Protein AF-A0A2W2CGX0-F1 (afdb_monomer)

pLDDT: mean 92.72, std 8.34, range [43.19, 98.62]

Solvent-accessible surface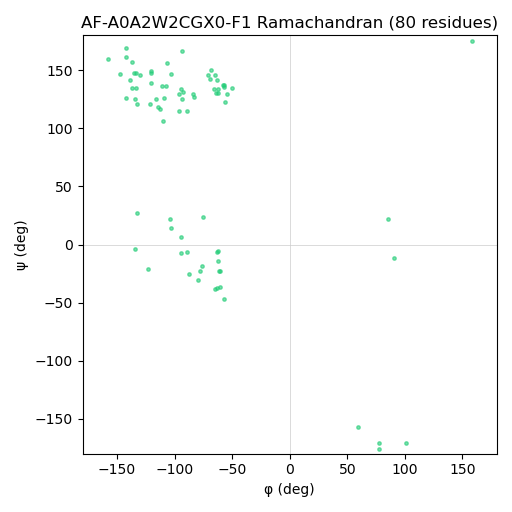 area (backbone atoms only — not comparable to full-atom values): 4667 Å² total; per-residue (Å²): 132,83,75,77,52,35,78,50,75,39,53,32,96,75,74,29,48,79,46,19,70,55,57,69,68,41,75,48,74,39,87,62,72,97,64,44,46,46,26,32,27,71,48,68,48,75,40,90,43,69,82,79,79,84,61,84,70,55,75,79,28,44,34,37,33,35,13,48,37,83,97,47,21,27,23,22,20,31,16,41,69,113

Nearest PDB structures (foldseek):
  3rcc-assembly1_D  TM=5.763E-01  e=3.532E-02  Streptococcus agalactiae serogroup V
  8dqq-assembly1_A  TM=5.162E-01  e=7.901E+00  Arabidopsis thaliana

Foldseek 3Di:
DQAFAAEDEDEVVVVLQVAQCDDFQDWDADCDDPLGAIWTFHDKDKDQADDDDDDPCRRVANYWYWYADPPGMIGITGIHGD

Sequence (82 aa):
MTRPTCLLAGHDYAGWDWIDDLAQGTIVHVTTGPCAGRYRVVDNRWHARKGGPVPSWMGRFDLVLQTCTGASGTGFSLAQRL

Radius of gyration: 12.12 Å; Cα contacts (8 Å, |Δi|>4): 179; chains: 1; bounding box: 34×22×31 Å

Structure (mmCIF, N/CA/C/O backb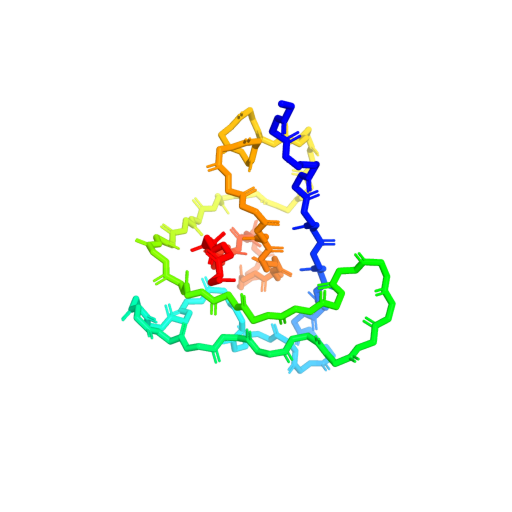one):
data_AF-A0A2W2CGX0-F1
#
_entry.id   AF-A0A2W2CGX0-F1
#
loop_
_atom_site.group_PDB
_atom_site.id
_atom_site.type_symbol
_atom_site.label_atom_id
_atom_site.label_alt_id
_atom_site.label_comp_id
_atom_site.label_asym_id
_atom_site.label_entity_id
_atom_site.label_seq_id
_atom_site.pdbx_PDB_ins_code
_atom_site.Cartn_x
_atom_site.Cartn_y
_atom_site.Cartn_z
_atom_site.occupancy
_atom_site.B_iso_or_equiv
_atom_site.auth_seq_id
_atom_site.auth_comp_id
_atom_site.auth_asym_id
_atom_site.auth_atom_id
_atom_site.pdbx_PDB_model_num
ATOM 1 N N . MET A 1 1 ? -21.587 10.833 7.250 1.00 43.19 1 MET A N 1
ATOM 2 C CA . MET A 1 1 ? -20.488 11.438 6.468 1.00 43.19 1 MET A CA 1
ATOM 3 C C . MET A 1 1 ? -19.430 10.364 6.278 1.00 43.19 1 MET A C 1
ATOM 5 O O . MET A 1 1 ? -18.943 9.852 7.279 1.00 43.19 1 MET A O 1
ATOM 9 N N . THR A 1 2 ? -19.155 9.944 5.044 1.00 56.00 2 THR A N 1
ATOM 10 C CA . THR A 1 2 ? -18.042 9.028 4.740 1.00 56.00 2 THR A CA 1
ATOM 11 C C . THR A 1 2 ? -16.729 9.743 5.044 1.00 56.00 2 THR A C 1
ATOM 13 O O . THR A 1 2 ? -16.585 10.923 4.720 1.00 56.00 2 THR A O 1
ATOM 16 N N . ARG A 1 3 ? -15.802 9.073 5.733 1.00 71.06 3 ARG A N 1
ATOM 17 C CA . ARG A 1 3 ? -14.485 9.653 6.018 1.00 71.06 3 ARG A CA 1
ATOM 18 C C . ARG A 1 3 ? -13.733 9.848 4.692 1.00 71.06 3 ARG A C 1
ATOM 20 O O . ARG A 1 3 ? -13.947 9.063 3.770 1.00 71.06 3 ARG A O 1
ATOM 27 N N . PRO A 1 4 ? -12.910 10.901 4.555 1.00 85.31 4 PRO A N 1
ATOM 28 C CA . PRO A 1 4 ? -12.093 11.070 3.362 1.00 85.31 4 PRO A CA 1
ATOM 29 C C . PRO A 1 4 ? -11.095 9.911 3.244 1.00 85.31 4 PRO A C 1
ATOM 31 O O . PRO A 1 4 ? -10.532 9.475 4.248 1.00 85.31 4 PRO A O 1
ATOM 34 N N . THR A 1 5 ? -10.866 9.435 2.019 1.00 94.38 5 THR A N 1
ATOM 35 C CA . THR A 1 5 ? -9.852 8.417 1.725 1.00 94.38 5 THR A CA 1
ATOM 36 C C . THR A 1 5 ? -8.461 8.929 2.072 1.00 94.38 5 THR A C 1
ATOM 38 O O . THR A 1 5 ? -8.046 9.997 1.620 1.00 94.38 5 THR A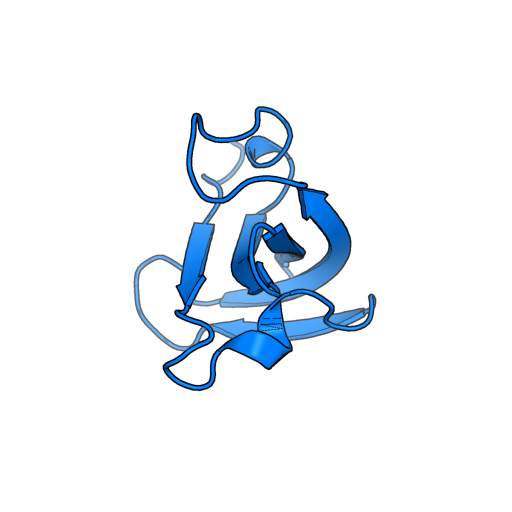 O 1
ATOM 41 N N . CYS A 1 6 ? -7.711 8.128 2.819 1.00 95.62 6 CYS A N 1
ATOM 42 C CA . CYS A 1 6 ? -6.285 8.322 3.012 1.00 95.62 6 CYS A CA 1
ATOM 43 C C . CYS A 1 6 ? -5.496 7.713 1.854 1.00 95.62 6 CYS A C 1
ATOM 45 O O . CYS A 1 6 ? -5.650 6.532 1.566 1.00 95.62 6 CYS A O 1
ATOM 47 N N . LEU A 1 7 ? -4.621 8.495 1.222 1.00 94.81 7 LEU A N 1
ATOM 48 C CA . LEU A 1 7 ? -3.675 8.010 0.216 1.00 94.81 7 LEU A CA 1
ATOM 49 C C . LEU A 1 7 ? -2.258 8.122 0.776 1.00 94.81 7 LEU A C 1
ATOM 51 O O . LEU A 1 7 ? -1.785 9.227 1.039 1.00 94.81 7 LEU A O 1
ATOM 55 N N . LEU A 1 8 ? -1.588 6.984 0.947 1.00 95.62 8 LEU A N 1
ATOM 56 C CA . LEU A 1 8 ? -0.181 6.920 1.329 1.00 95.62 8 LEU A CA 1
ATOM 57 C C . LEU A 1 8 ? 0.604 6.318 0.168 1.00 95.62 8 LEU A C 1
ATOM 59 O O . LEU A 1 8 ? 0.358 5.181 -0.232 1.00 95.62 8 LEU A O 1
ATOM 63 N N . ALA A 1 9 ? 1.533 7.096 -0.379 1.00 94.50 9 ALA A N 1
ATOM 64 C CA . ALA A 1 9 ? 2.375 6.670 -1.484 1.00 94.50 9 ALA A CA 1
ATOM 65 C C . ALA A 1 9 ? 3.825 6.498 -1.024 1.00 94.50 9 ALA A C 1
ATOM 67 O O . ALA A 1 9 ? 4.354 7.348 -0.306 1.00 94.50 9 ALA A O 1
ATOM 68 N N . GLY A 1 10 ? 4.456 5.413 -1.462 1.00 94.31 10 GLY A N 1
ATOM 69 C CA . GLY A 1 10 ? 5.877 5.145 -1.272 1.00 94.31 10 GLY A CA 1
ATOM 70 C C . GLY A 1 10 ? 6.583 4.998 -2.617 1.00 94.31 10 GLY A C 1
ATOM 71 O O . GLY A 1 10 ? 5.980 4.576 -3.601 1.00 94.31 10 GLY A O 1
ATOM 72 N N . HIS A 1 11 ? 7.858 5.375 -2.676 1.00 92.75 11 HIS A N 1
ATOM 73 C CA . HIS A 1 11 ? 8.682 5.149 -3.862 1.00 92.75 11 HIS A CA 1
ATOM 74 C C . HIS A 1 11 ? 9.267 3.733 -3.842 1.00 92.75 11 HIS A C 1
ATOM 76 O O . HIS A 1 11 ? 9.915 3.346 -2.870 1.00 92.75 11 HIS A O 1
ATOM 82 N N . ASP A 1 12 ? 9.106 2.995 -4.938 1.00 91.94 12 ASP A N 1
ATOM 83 C CA . ASP A 1 12 ? 9.684 1.661 -5.144 1.00 91.94 12 ASP A CA 1
ATOM 84 C C . ASP A 1 12 ? 11.206 1.658 -4.996 1.00 91.94 12 ASP A C 1
ATOM 86 O O . ASP A 1 12 ? 11.756 0.880 -4.221 1.00 91.94 12 ASP A O 1
ATOM 90 N N . TYR A 1 13 ? 11.891 2.615 -5.628 1.00 90.94 13 TYR A N 1
ATOM 91 C CA . TYR A 1 13 ? 13.344 2.777 -5.508 1.00 90.94 13 TYR A CA 1
ATOM 92 C C . TYR A 1 13 ? 13.817 3.087 -4.076 1.00 90.94 13 TYR A C 1
ATOM 94 O O . TYR A 1 13 ? 15.012 3.014 -3.798 1.00 90.94 13 TYR A O 1
ATOM 102 N N . ALA A 1 14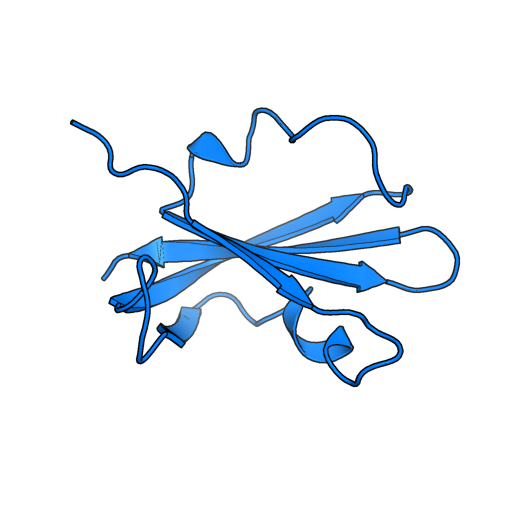 ? 12.900 3.455 -3.175 1.00 93.88 14 ALA A N 1
ATOM 103 C CA . ALA A 1 14 ? 13.168 3.714 -1.764 1.00 93.88 14 ALA A CA 1
ATOM 104 C C . ALA A 1 14 ? 12.718 2.558 -0.844 1.00 93.88 14 ALA A C 1
ATOM 106 O O . ALA A 1 14 ? 12.644 2.752 0.369 1.00 93.88 14 ALA A O 1
ATOM 107 N N . GLY A 1 15 ? 12.417 1.375 -1.396 1.00 93.12 15 GLY A N 1
ATOM 108 C CA . GLY A 1 15 ? 12.074 0.169 -0.630 1.00 93.12 15 GLY A CA 1
ATOM 109 C C . GLY A 1 15 ? 10.601 0.058 -0.228 1.00 93.12 15 GLY A C 1
ATOM 110 O O . GLY A 1 15 ? 10.280 -0.624 0.743 1.00 93.12 15 GLY A O 1
ATOM 111 N N . TRP A 1 16 ? 9.707 0.752 -0.936 1.00 95.19 16 TRP A N 1
ATOM 112 C CA . TRP A 1 16 ? 8.255 0.662 -0.741 1.00 95.19 16 TRP A CA 1
ATOM 113 C C . TRP A 1 16 ? 7.565 -0.164 -1.826 1.00 95.19 16 TRP A C 1
ATOM 115 O O . TRP A 1 16 ? 6.390 0.037 -2.093 1.00 95.19 16 TRP A O 1
ATOM 125 N N . ASP A 1 17 ? 8.277 -1.043 -2.514 1.00 92.31 17 ASP A N 1
ATOM 126 C CA . ASP A 1 17 ? 7.707 -1.953 -3.510 1.00 92.31 17 ASP A CA 1
ATOM 127 C C . ASP A 1 17 ? 6.696 -2.932 -2.888 1.00 92.31 17 ASP A C 1
ATOM 129 O O . ASP A 1 17 ? 5.630 -3.139 -3.446 1.00 92.31 17 ASP A O 1
ATOM 133 N N . TRP A 1 18 ? 6.951 -3.420 -1.674 1.00 92.69 18 TRP A N 1
ATOM 134 C CA . TRP A 1 18 ? 6.118 -4.412 -0.973 1.00 92.69 18 TRP A CA 1
ATOM 135 C C . TRP A 1 18 ? 4.671 -3.994 -0.626 1.00 92.69 18 TRP A C 1
ATOM 137 O O . TRP A 1 18 ? 3.924 -4.804 -0.077 1.00 92.69 18 TRP A O 1
ATOM 147 N N . ILE A 1 19 ? 4.264 -2.737 -0.851 1.00 94.56 19 ILE A N 1
ATOM 148 C CA . ILE A 1 19 ? 2.925 -2.246 -0.462 1.00 94.56 19 ILE A CA 1
ATOM 149 C C . ILE A 1 19 ? 1.878 -2.333 -1.579 1.00 94.56 19 ILE A C 1
ATOM 151 O O . ILE A 1 19 ? 0.715 -2.006 -1.320 1.00 94.56 19 ILE A O 1
ATOM 155 N N . ASP A 1 20 ? 2.243 -2.688 -2.814 1.00 91.62 20 ASP A N 1
ATOM 156 C CA . ASP A 1 20 ? 1.283 -2.720 -3.927 1.00 91.62 20 ASP A CA 1
ATOM 157 C C . ASP A 1 20 ? 0.367 -3.949 -3.952 1.00 91.62 20 ASP A C 1
ATOM 159 O O . ASP A 1 20 ? -0.713 -3.860 -4.542 1.00 91.62 20 ASP A O 1
ATOM 163 N N . ASP A 1 21 ? 0.763 -5.057 -3.326 1.00 92.06 21 ASP A N 1
ATOM 164 C CA . ASP A 1 21 ? 0.093 -6.352 -3.466 1.00 92.06 21 ASP A CA 1
ATOM 165 C C . ASP A 1 21 ? -0.180 -7.071 -2.134 1.00 92.06 21 ASP A C 1
ATOM 167 O O . ASP A 1 21 ? -0.326 -8.298 -2.094 1.00 92.06 21 ASP A O 1
ATOM 171 N N . LEU A 1 22 ? -0.327 -6.313 -1.041 1.00 97.19 22 LEU A N 1
ATOM 172 C CA . LEU A 1 22 ? -0.597 -6.877 0.281 1.00 97.19 22 LEU A CA 1
ATOM 173 C C . LEU A 1 22 ? -1.770 -7.860 0.227 1.00 97.19 22 LEU A C 1
ATOM 175 O O . LEU A 1 22 ? -2.832 -7.584 -0.337 1.00 97.19 22 LEU A O 1
ATOM 179 N N . ALA A 1 23 ? -1.604 -9.015 0.869 1.00 97.81 23 ALA A N 1
ATOM 180 C CA . ALA A 1 23 ? -2.644 -10.033 0.883 1.00 97.81 23 ALA A CA 1
ATOM 181 C C . ALA A 1 23 ? -3.950 -9.477 1.480 1.00 97.81 23 ALA A C 1
ATOM 183 O O . ALA A 1 23 ? -3.939 -8.803 2.518 1.00 97.81 23 ALA A O 1
ATOM 184 N N . GLN A 1 24 ? -5.092 -9.792 0.864 1.00 98.06 24 GLN A N 1
ATOM 185 C CA . GLN A 1 24 ? -6.395 -9.439 1.429 1.00 98.06 24 GLN A CA 1
ATOM 186 C C . GLN A 1 24 ? -6.542 -10.029 2.838 1.00 98.06 24 GLN A C 1
ATOM 188 O O . GLN A 1 24 ? -6.176 -11.172 3.106 1.00 98.06 24 GLN A O 1
ATOM 193 N N . GLY A 1 25 ? -7.077 -9.235 3.762 1.00 98.12 25 GLY A N 1
ATOM 194 C CA . GLY A 1 25 ? -7.131 -9.558 5.184 1.00 98.12 25 GLY A CA 1
ATOM 195 C C . GLY A 1 25 ? -5.934 -9.070 6.000 1.00 98.12 25 GLY A C 1
ATOM 196 O O . GLY A 1 25 ? -6.045 -9.048 7.226 1.00 98.12 25 GLY A O 1
ATOM 197 N N . THR A 1 26 ? -4.848 -8.619 5.361 1.00 98.62 26 THR A N 1
ATOM 198 C CA . THR A 1 26 ? -3.715 -7.980 6.050 1.00 98.62 26 THR A CA 1
ATOM 199 C C . THR A 1 26 ? -4.195 -6.773 6.850 1.00 98.62 26 THR A C 1
ATOM 201 O O . THR A 1 26 ? -4.987 -5.965 6.358 1.00 98.62 26 THR A O 1
ATOM 204 N N . ILE A 1 27 ? -3.712 -6.647 8.089 1.00 98.44 27 ILE A N 1
ATOM 205 C CA . ILE A 1 27 ? -4.005 -5.494 8.941 1.00 98.44 27 ILE A CA 1
ATOM 206 C C . ILE A 1 27 ? -2.876 -4.479 8.826 1.00 98.44 27 ILE A C 1
ATOM 208 O O . ILE A 1 27 ? -1.756 -4.730 9.263 1.00 98.44 27 ILE A O 1
ATOM 212 N N . VAL A 1 28 ? -3.200 -3.310 8.286 1.00 98.06 28 VAL A N 1
ATOM 213 C CA . VAL A 1 28 ? -2.299 -2.162 8.207 1.00 98.06 28 VAL A CA 1
ATOM 214 C C . VAL A 1 28 ? -2.548 -1.275 9.418 1.00 98.06 28 VAL A C 1
ATOM 216 O O . VAL A 1 28 ? -3.677 -0.847 9.669 1.00 98.06 28 VAL A O 1
ATOM 219 N N . HIS A 1 29 ? -1.493 -0.991 10.176 1.00 98.00 29 HIS A N 1
ATOM 220 C CA . HIS A 1 29 ? -1.544 -0.073 11.305 1.00 98.00 29 HIS A CA 1
ATOM 221 C C . HIS A 1 29 ? -0.758 1.193 10.967 1.00 98.00 29 HIS A C 1
ATOM 223 O O . HIS A 1 29 ? 0.470 1.186 10.945 1.00 98.00 29 HIS A O 1
ATOM 229 N N . VAL A 1 30 ? -1.478 2.284 10.715 1.00 97.12 30 VAL A N 1
ATOM 230 C CA . VAL A 1 30 ? -0.887 3.616 10.577 1.00 97.12 30 VAL A CA 1
ATOM 231 C C . VAL A 1 30 ? -0.858 4.233 11.970 1.00 97.12 30 VAL A C 1
ATOM 233 O O . VAL A 1 30 ? -1.906 4.444 12.578 1.00 97.12 30 VAL A O 1
ATOM 236 N N . THR A 1 31 ? 0.332 4.473 12.507 1.00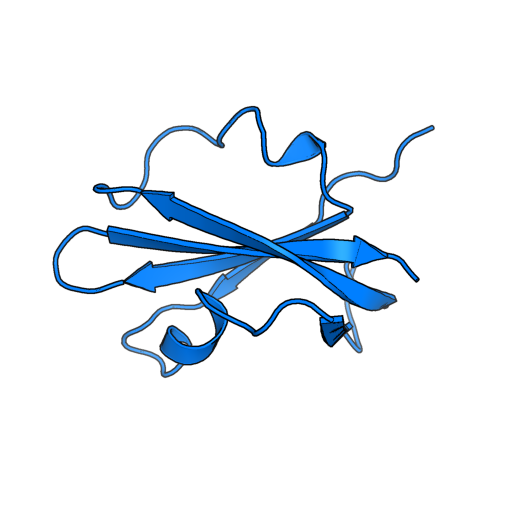 97.12 31 THR A N 1
ATOM 237 C CA . THR A 1 31 ? 0.502 4.824 13.925 1.00 97.12 31 THR A CA 1
ATOM 238 C C . THR A 1 31 ? 0.380 6.320 14.204 1.00 97.12 31 THR A C 1
ATOM 240 O O . THR A 1 31 ? 0.027 6.701 15.317 1.00 97.12 31 THR A O 1
ATOM 243 N N . THR A 1 32 ? 0.644 7.180 13.218 1.00 94.00 32 THR A N 1
ATOM 244 C CA . THR A 1 32 ? 0.679 8.639 13.395 1.00 94.00 32 THR A CA 1
ATOM 245 C C . THR A 1 32 ? 0.099 9.391 12.194 1.00 94.00 32 THR A C 1
ATOM 247 O O . THR A 1 32 ? -0.169 8.822 11.135 1.00 94.00 32 THR A O 1
ATOM 250 N N . GLY A 1 33 ? -0.115 10.697 12.376 1.00 93.62 33 GLY A N 1
ATOM 251 C CA . GLY A 1 33 ? -0.599 11.600 11.333 1.00 93.62 33 GLY A CA 1
ATOM 252 C C . GLY A 1 33 ? -2.108 11.506 11.060 1.00 93.62 33 GLY A C 1
ATOM 253 O O . GLY A 1 33 ? -2.831 10.777 11.741 1.00 93.62 33 GLY A O 1
ATOM 254 N N . PRO A 1 34 ? -2.609 12.243 10.051 1.00 92.31 34 PRO A N 1
ATOM 255 C CA . PRO A 1 34 ? -4.043 12.330 9.745 1.00 92.31 34 PRO A CA 1
ATOM 256 C C . PR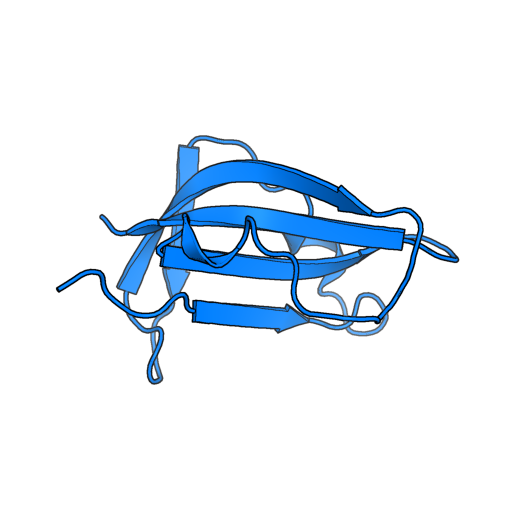O A 1 34 ? -4.690 10.989 9.375 1.00 92.31 34 PRO A C 1
ATOM 258 O O . PRO A 1 34 ? -5.895 10.813 9.531 1.00 92.31 34 PRO A O 1
ATOM 261 N N . CYS A 1 35 ? -3.879 10.037 8.911 1.00 95.25 35 CYS A N 1
ATOM 262 C CA . CYS A 1 35 ? -4.310 8.699 8.528 1.00 95.25 35 CYS A CA 1
ATOM 263 C C . CYS A 1 35 ? -4.169 7.661 9.645 1.00 95.25 35 CYS A C 1
ATOM 265 O O . CYS A 1 35 ? -4.413 6.481 9.389 1.00 95.25 35 CYS A O 1
ATOM 267 N N . ALA A 1 36 ? -3.813 8.064 10.871 1.00 96.81 36 ALA A N 1
ATOM 268 C CA . ALA A 1 36 ? -3.643 7.148 11.993 1.00 96.81 36 ALA A CA 1
ATOM 269 C C . ALA A 1 36 ? -4.893 6.281 12.220 1.00 96.81 36 ALA A C 1
ATOM 271 O O . ALA A 1 36 ? -6.025 6.776 12.290 1.00 96.81 36 ALA A O 1
ATOM 272 N N . GLY A 1 37 ? -4.696 4.969 12.316 1.00 96.50 37 GLY A N 1
ATOM 273 C CA . GLY A 1 37 ? -5.769 3.991 12.432 1.00 96.50 37 GLY A CA 1
ATOM 274 C C . GLY A 1 37 ? -5.348 2.589 12.012 1.00 96.50 37 GLY A C 1
ATOM 275 O O . GLY A 1 37 ? -4.242 2.357 11.520 1.00 96.50 37 GLY A O 1
ATOM 276 N N . ARG A 1 38 ? -6.267 1.645 12.206 1.00 98.31 38 ARG A N 1
ATOM 277 C CA . ARG A 1 38 ? -6.124 0.260 11.761 1.00 98.31 38 ARG A CA 1
ATOM 278 C C . ARG A 1 38 ? -7.047 0.022 10.578 1.00 98.31 38 ARG A C 1
ATOM 280 O O . ARG A 1 38 ? -8.202 0.442 10.602 1.00 98.31 38 ARG A O 1
ATOM 287 N N . TYR A 1 39 ? -6.531 -0.660 9.570 1.00 98.25 39 TYR A N 1
ATOM 288 C CA . TYR A 1 39 ? -7.230 -0.916 8.321 1.00 98.25 39 TYR A CA 1
ATOM 289 C C . TYR A 1 39 ? -7.035 -2.371 7.926 1.00 98.25 39 TYR A C 1
ATOM 291 O O . TYR A 1 39 ? -5.989 -2.955 8.202 1.00 98.25 39 TYR A O 1
ATOM 299 N N . ARG A 1 40 ? -8.030 -2.955 7.271 1.00 98.62 40 ARG A N 1
ATOM 300 C CA . ARG A 1 40 ? -7.955 -4.290 6.687 1.00 98.62 40 ARG A CA 1
ATOM 301 C C . ARG A 1 40 ? -7.913 -4.163 5.176 1.00 98.62 40 ARG A C 1
ATOM 303 O O . ARG A 1 40 ? -8.805 -3.542 4.602 1.00 98.62 40 ARG A O 1
ATOM 310 N N . VAL A 1 41 ? -6.908 -4.761 4.546 1.00 98.56 41 VAL A N 1
ATOM 311 C CA . VAL A 1 41 ? -6.828 -4.850 3.082 1.00 98.56 41 VAL A CA 1
ATOM 312 C C . VAL A 1 41 ? -7.995 -5.695 2.574 1.00 98.56 41 VAL A C 1
ATOM 314 O O . VAL A 1 41 ? -8.254 -6.779 3.100 1.00 98.56 41 VAL A O 1
ATOM 317 N N . VAL A 1 42 ? -8.716 -5.186 1.579 1.00 98.31 42 VAL A N 1
ATOM 318 C CA . VAL A 1 42 ? -9.915 -5.816 1.005 1.00 98.31 42 VAL A CA 1
ATOM 319 C C . VAL A 1 42 ? -9.813 -6.050 -0.498 1.00 98.31 42 VAL A C 1
ATOM 321 O O . VAL A 1 42 ? -10.553 -6.875 -1.016 1.00 98.31 42 VAL A O 1
ATOM 324 N N . ASP A 1 43 ? -8.936 -5.336 -1.201 1.00 97.81 43 ASP A N 1
ATOM 325 C CA . ASP A 1 43 ? -8.783 -5.441 -2.653 1.00 97.81 43 ASP A CA 1
ATOM 326 C C . ASP A 1 43 ? -7.391 -4.936 -3.068 1.00 97.81 43 ASP A C 1
ATOM 328 O O . ASP A 1 43 ? -6.775 -4.165 -2.330 1.00 97.81 43 ASP A O 1
ATOM 332 N N . ASN A 1 44 ? -6.925 -5.341 -4.249 1.00 96.94 44 ASN A N 1
ATOM 333 C CA . ASN A 1 44 ? -5.682 -4.867 -4.858 1.00 96.94 44 ASN A CA 1
ATOM 334 C C . ASN A 1 44 ? -5.947 -4.442 -6.303 1.00 96.94 44 ASN A C 1
ATOM 336 O O . ASN A 1 44 ? -6.774 -5.032 -7.002 1.00 96.94 44 ASN A O 1
ATOM 340 N N . ARG A 1 45 ? -5.241 -3.415 -6.779 1.00 95.25 45 ARG A N 1
ATOM 341 C CA . ARG A 1 45 ? -5.353 -2.941 -8.166 1.00 95.25 45 ARG A CA 1
ATOM 342 C C . ARG A 1 45 ? -3.996 -2.630 -8.755 1.00 95.25 45 ARG A C 1
ATOM 344 O O . ARG A 1 45 ? -3.053 -2.306 -8.048 1.00 95.25 45 ARG A O 1
ATOM 351 N N . TRP A 1 46 ? -3.935 -2.654 -10.078 1.00 93.75 46 TRP A N 1
ATOM 352 C CA . TRP A 1 46 ? -2.753 -2.262 -10.825 1.00 93.75 46 TRP A CA 1
ATOM 353 C C . TRP A 1 46 ? -3.138 -1.437 -12.045 1.00 93.75 46 TRP A C 1
ATOM 355 O O . TRP A 1 46 ? -4.134 -1.718 -12.714 1.00 93.75 46 TRP A O 1
ATOM 365 N N . HIS A 1 47 ? -2.335 -0.421 -12.342 1.00 92.69 47 HIS A N 1
ATOM 366 C CA . HIS A 1 47 ? -2.443 0.394 -13.542 1.00 92.69 47 HIS A CA 1
ATOM 367 C C . HIS A 1 47 ? -1.155 0.319 -14.363 1.00 92.69 47 HIS A C 1
ATOM 369 O O . HIS A 1 47 ? -0.060 0.471 -13.829 1.00 92.69 47 HIS A O 1
ATOM 375 N N . ALA A 1 48 ? -1.302 0.226 -15.688 1.00 92.19 48 ALA A N 1
ATOM 376 C CA . ALA A 1 48 ? -0.202 0.218 -16.659 1.00 92.19 48 ALA A CA 1
ATOM 377 C C . ALA A 1 48 ? 0.440 1.596 -16.908 1.00 92.19 48 ALA A C 1
ATOM 379 O O . ALA A 1 48 ? 0.979 1.849 -17.986 1.00 92.19 48 ALA A O 1
ATOM 380 N N . ARG A 1 49 ? 0.323 2.522 -15.951 1.00 89.19 49 ARG A N 1
ATOM 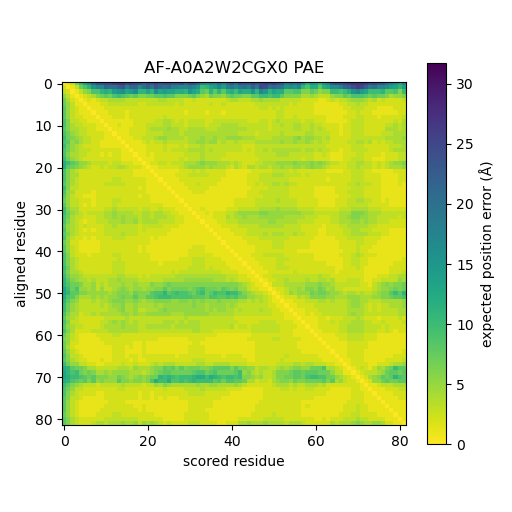381 C CA . ARG A 1 49 ? 0.893 3.867 -16.047 1.00 89.19 49 ARG A CA 1
ATOM 382 C C . ARG A 1 49 ? 1.315 4.379 -14.677 1.00 89.19 49 ARG A C 1
ATOM 384 O O . ARG A 1 49 ? 0.618 4.136 -13.694 1.00 89.19 49 ARG A O 1
ATOM 391 N N . LYS A 1 50 ? 2.382 5.177 -14.664 1.00 88.12 50 LYS A N 1
ATOM 392 C CA . LYS A 1 50 ? 2.785 6.031 -13.543 1.00 88.12 50 LYS A CA 1
ATOM 393 C C . LYS A 1 50 ? 2.172 7.421 -13.728 1.00 88.12 50 LYS A C 1
ATOM 395 O O . LYS A 1 50 ? 2.261 8.004 -14.807 1.00 88.12 50 LYS A O 1
ATOM 400 N N . GLY A 1 51 ? 1.544 7.943 -12.678 1.00 82.50 51 GLY A N 1
ATOM 401 C CA . GLY A 1 51 ? 0.909 9.263 -12.680 1.00 82.50 51 GLY A CA 1
ATOM 402 C C . GLY A 1 51 ? -0.452 9.335 -13.388 1.00 82.50 51 GLY A C 1
ATOM 403 O O . GLY A 1 51 ? -1.072 8.329 -13.747 1.00 82.50 51 GLY A O 1
ATOM 404 N N . GLY A 1 52 ? -0.936 10.566 -13.564 1.00 85.44 52 GLY A N 1
ATOM 405 C CA . GLY A 1 52 ? -2.263 10.867 -14.102 1.00 85.44 52 GLY A CA 1
ATOM 406 C C . GLY A 1 52 ? -3.292 11.222 -13.020 1.00 85.44 52 GLY A C 1
ATOM 407 O O . GLY A 1 52 ? -2.928 11.446 -11.865 1.00 85.44 52 GLY A O 1
ATOM 408 N N . PRO A 1 53 ? -4.581 11.321 -13.390 1.00 87.75 53 PRO A N 1
ATOM 409 C CA . PRO A 1 53 ? -5.630 11.734 -12.465 1.00 87.75 53 PRO A CA 1
ATOM 410 C C . PRO A 1 53 ? -5.876 10.686 -11.378 1.00 87.75 53 PRO A C 1
ATOM 412 O O . PRO A 1 53 ? -5.751 9.482 -11.625 1.00 87.75 53 PRO A O 1
ATOM 415 N N . VAL A 1 54 ? -6.305 11.163 -10.204 1.00 86.00 54 VAL A N 1
ATOM 416 C CA . VAL A 1 54 ? -6.765 10.310 -9.102 1.00 86.00 54 VAL A CA 1
ATOM 417 C C . VAL A 1 54 ? -7.907 9.417 -9.608 1.00 86.00 54 VAL A C 1
ATOM 419 O O . VAL A 1 54 ? -8.912 9.931 -10.108 1.00 86.00 54 VAL A O 1
ATOM 422 N N . PRO A 1 55 ? -7.780 8.084 -9.514 1.00 88.31 55 PRO A N 1
ATOM 423 C CA . PRO A 1 55 ? -8.821 7.169 -9.955 1.00 88.31 55 PRO A CA 1
ATOM 424 C C . PRO A 1 55 ? -10.121 7.339 -9.161 1.00 88.31 55 PRO A C 1
ATOM 426 O O . PRO A 1 55 ? -10.119 7.343 -7.932 1.00 88.31 55 PRO A O 1
ATOM 429 N N . SER A 1 56 ? -11.258 7.392 -9.860 1.00 91.06 56 SER A N 1
ATOM 430 C CA . SER A 1 56 ? -12.583 7.593 -9.246 1.00 91.06 56 SER A CA 1
ATOM 431 C C . SER A 1 56 ? -12.984 6.497 -8.253 1.00 91.06 56 SER A C 1
ATOM 433 O O . SER A 1 56 ? -13.810 6.724 -7.371 1.00 91.06 56 SER A O 1
ATOM 435 N N . TRP A 1 57 ? -12.398 5.304 -8.371 1.00 91.50 57 TRP A N 1
ATOM 436 C CA . TRP A 1 57 ? -12.653 4.189 -7.465 1.00 91.50 57 TRP A CA 1
ATOM 437 C C . TRP A 1 57 ? -11.962 4.336 -6.102 1.00 91.50 57 TRP A C 1
ATOM 439 O O . TRP A 1 57 ? -12.402 3.679 -5.162 1.00 91.50 57 TRP A O 1
ATOM 449 N N . MET A 1 58 ? -10.934 5.189 -5.955 1.00 92.69 58 MET A N 1
ATOM 450 C CA . MET A 1 58 ? -10.198 5.341 -4.685 1.00 92.69 58 MET A CA 1
ATOM 451 C C . MET A 1 58 ? -11.103 5.812 -3.547 1.00 92.69 58 MET A C 1
ATOM 453 O O . MET A 1 58 ? -10.982 5.318 -2.433 1.00 92.69 58 MET A O 1
ATOM 457 N N . GLY A 1 59 ? -12.072 6.682 -3.850 1.00 92.75 59 GLY A N 1
ATOM 458 C CA . GLY A 1 59 ? -13.024 7.227 -2.875 1.00 92.75 59 GLY A CA 1
ATOM 459 C C . GLY A 1 59 ? -13.934 6.196 -2.193 1.00 92.75 59 GLY A C 1
ATOM 460 O O . GLY A 1 59 ? -14.714 6.557 -1.318 1.00 92.75 59 GLY A O 1
ATOM 461 N N . ARG A 1 60 ? -13.884 4.923 -2.609 1.00 94.19 60 ARG A N 1
ATOM 462 C CA . ARG A 1 60 ? -14.652 3.816 -2.013 1.00 94.19 60 ARG A CA 1
ATOM 463 C C . ARG A 1 60 ? -13.913 3.118 -0.867 1.00 94.19 60 ARG A C 1
ATOM 465 O O . ARG A 1 60 ? -14.486 2.227 -0.243 1.00 94.19 60 ARG A O 1
ATOM 472 N N . PHE A 1 61 ? -12.657 3.485 -0.625 1.00 96.31 61 PHE A N 1
ATOM 473 C CA . PHE A 1 61 ? -11.783 2.871 0.370 1.00 96.31 61 PHE A CA 1
ATOM 474 C C . PHE A 1 61 ? -11.342 3.914 1.394 1.00 96.31 61 PHE A C 1
ATOM 476 O O . PHE A 1 61 ? -11.165 5.086 1.060 1.00 96.31 61 PHE A O 1
ATOM 483 N N . ASP A 1 62 ? -11.147 3.489 2.638 1.00 97.00 62 ASP A N 1
ATOM 484 C CA . ASP A 1 62 ? -10.699 4.380 3.709 1.00 97.00 62 ASP A CA 1
ATOM 485 C C . ASP A 1 62 ? -9.183 4.627 3.658 1.00 97.00 62 ASP A C 1
ATOM 487 O O . ASP A 1 62 ? -8.720 5.698 4.049 1.00 97.00 62 ASP A O 1
ATOM 491 N N . LEU A 1 63 ? -8.408 3.652 3.168 1.00 97.50 63 LEU A N 1
ATOM 492 C CA . LEU A 1 63 ? -6.964 3.754 2.959 1.00 97.50 63 LEU A CA 1
ATOM 493 C C . LEU A 1 63 ? -6.571 3.135 1.613 1.00 97.50 63 LEU A C 1
ATOM 495 O O . LEU A 1 63 ? -6.977 2.024 1.279 1.00 97.50 63 LEU A O 1
ATOM 499 N N . VAL A 1 64 ? -5.729 3.848 0.873 1.00 97.44 64 VAL A N 1
ATOM 500 C CA . VAL A 1 64 ? -5.069 3.400 -0.350 1.00 97.44 64 VAL A CA 1
ATOM 501 C C . VAL A 1 64 ? -3.565 3.501 -0.131 1.00 97.44 64 VAL A C 1
ATOM 503 O O . VAL A 1 64 ? -3.043 4.583 0.145 1.00 97.44 64 VAL A O 1
ATOM 506 N N . LEU A 1 65 ? -2.877 2.370 -0.252 1.00 97.44 65 LEU A N 1
ATOM 507 C CA . LEU A 1 65 ? -1.424 2.315 -0.357 1.00 97.44 65 LEU A CA 1
ATOM 508 C C . LEU A 1 65 ? -1.061 2.280 -1.836 1.00 97.44 65 LEU A C 1
ATOM 510 O O . LEU A 1 65 ? -1.689 1.543 -2.591 1.00 97.44 65 LEU A O 1
ATOM 514 N N . GLN A 1 66 ? -0.088 3.082 -2.249 1.00 96.38 66 GLN A N 1
ATOM 515 C CA . GLN A 1 66 ? 0.313 3.205 -3.647 1.00 96.38 66 GLN A CA 1
ATOM 516 C C . GLN A 1 66 ? 1.831 3.139 -3.771 1.00 96.38 66 GLN A C 1
ATOM 518 O O . GLN A 1 66 ? 2.542 3.872 -3.085 1.00 96.38 66 GLN A O 1
ATOM 523 N N . THR A 1 67 ? 2.327 2.360 -4.725 1.00 96.12 67 THR A N 1
ATOM 524 C CA . THR A 1 67 ? 3.739 2.412 -5.117 1.00 96.12 67 THR A CA 1
ATOM 525 C C . THR A 1 67 ? 3.901 2.235 -6.622 1.00 96.12 67 THR A C 1
ATOM 527 O O . THR A 1 67 ? 2.984 1.811 -7.333 1.00 96.12 67 THR A O 1
ATOM 530 N N . CYS A 1 68 ? 5.057 2.644 -7.130 1.00 94.19 68 CYS A N 1
ATOM 531 C CA . CYS A 1 68 ? 5.459 2.345 -8.497 1.00 94.19 68 CYS A CA 1
ATOM 532 C C . CYS A 1 68 ? 5.753 0.843 -8.620 1.00 94.19 68 CYS A C 1
ATOM 534 O O . CYS A 1 68 ? 6.337 0.253 -7.724 1.00 94.19 68 CYS A O 1
ATOM 536 N N . THR A 1 69 ? 5.395 0.232 -9.747 1.00 89.06 69 THR A N 1
ATOM 537 C CA . THR A 1 69 ? 5.631 -1.201 -9.978 1.00 89.06 69 THR A CA 1
ATOM 538 C C . THR A 1 69 ? 6.251 -1.396 -11.353 1.00 89.06 69 THR A C 1
ATOM 540 O O . THR A 1 69 ? 5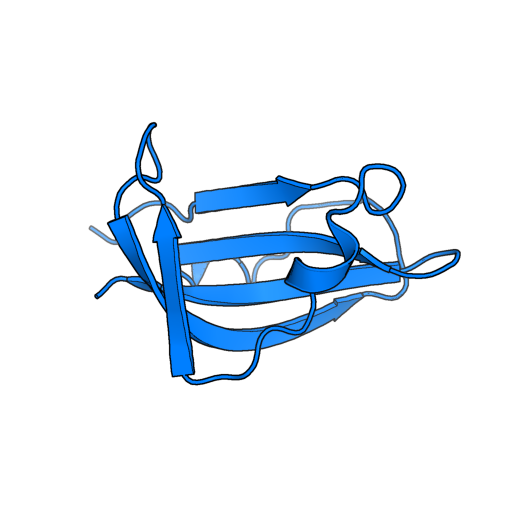.665 -1.018 -12.374 1.00 89.06 69 THR A O 1
ATOM 543 N N . GLY A 1 70 ? 7.444 -1.988 -11.401 1.00 82.88 70 GLY A N 1
ATOM 544 C CA . GLY A 1 70 ? 8.178 -2.216 -12.647 1.00 82.88 70 GLY A CA 1
ATOM 545 C C . GLY A 1 70 ? 8.496 -0.926 -13.418 1.00 82.88 70 GLY A C 1
ATOM 546 O O . GLY A 1 70 ? 8.531 0.178 -12.868 1.00 82.88 70 GLY A O 1
ATOM 547 N N . ALA A 1 71 ? 8.722 -1.052 -14.729 1.00 83.62 71 ALA A N 1
ATOM 548 C CA . ALA A 1 71 ? 9.140 0.078 -15.564 1.00 83.62 71 ALA A CA 1
ATOM 549 C C . ALA A 1 71 ? 8.070 1.186 -15.657 1.00 83.62 71 ALA A C 1
ATOM 551 O O . ALA A 1 71 ? 8.401 2.371 -15.611 1.00 83.62 71 ALA A O 1
ATOM 552 N N . SER A 1 72 ? 6.788 0.820 -15.731 1.00 86.94 72 SER A N 1
ATOM 553 C CA . SER A 1 72 ? 5.706 1.744 -16.104 1.00 86.94 72 SER A CA 1
ATOM 554 C C . SER A 1 72 ? 4.454 1.677 -15.229 1.00 86.94 72 SER A C 1
ATOM 556 O O . SER A 1 72 ? 3.542 2.469 -15.450 1.00 86.94 72 SER A O 1
ATOM 558 N N . GLY A 1 73 ? 4.378 0.770 -14.255 1.00 93.00 73 GLY A N 1
ATOM 559 C CA . GLY A 1 73 ? 3.150 0.503 -13.514 1.00 93.00 73 GLY A CA 1
ATOM 560 C C . GLY A 1 73 ? 2.999 1.287 -12.213 1.00 93.00 73 GLY A C 1
ATOM 561 O O . GLY A 1 73 ? 3.946 1.870 -11.680 1.00 93.00 73 GLY A O 1
ATOM 562 N N . THR A 1 74 ? 1.783 1.270 -11.684 1.00 95.25 74 THR A N 1
ATOM 563 C CA . THR A 1 74 ? 1.465 1.670 -10.310 1.00 95.25 74 THR A CA 1
ATOM 564 C C . THR A 1 74 ? 0.536 0.628 -9.719 1.00 95.25 74 THR A C 1
ATOM 566 O O . THR A 1 74 ? -0.508 0.329 -10.307 1.00 95.25 74 THR A O 1
ATOM 569 N N . GLY A 1 75 ? 0.925 0.076 -8.581 1.00 95.38 75 GLY A N 1
ATOM 570 C CA . GLY A 1 75 ? 0.140 -0.892 -7.842 1.00 95.38 75 GLY A CA 1
ATOM 571 C C . GLY A 1 75 ? -0.466 -0.287 -6.577 1.00 95.38 75 GLY A C 1
ATOM 572 O O . GLY A 1 75 ? -0.007 0.746 -6.073 1.00 95.38 75 GLY A O 1
ATOM 573 N N . PHE A 1 76 ? -1.557 -0.897 -6.119 1.00 96.50 76 PHE A N 1
ATOM 574 C CA . PHE A 1 76 ? -2.390 -0.373 -5.050 1.00 96.50 76 PHE A CA 1
ATOM 575 C C . PHE A 1 76 ? -2.901 -1.481 -4.132 1.00 96.50 76 PHE A C 1
ATOM 577 O O . PHE A 1 76 ? -3.640 -2.349 -4.598 1.00 96.50 76 PHE A O 1
ATOM 584 N N . SER A 1 77 ? -2.659 -1.338 -2.826 1.00 98.19 77 SER A N 1
ATOM 585 C CA . SER A 1 77 ? -3.409 -2.068 -1.797 1.00 98.19 77 SER A CA 1
ATOM 586 C C . SER A 1 77 ? -4.538 -1.199 -1.253 1.00 98.19 77 SER A C 1
ATOM 588 O O . SER A 1 77 ? -4.328 -0.045 -0.864 1.00 98.19 77 SER A O 1
ATOM 590 N N . LEU A 1 78 ? -5.752 -1.744 -1.215 1.00 97.94 78 LEU A N 1
ATOM 591 C CA . LEU A 1 78 ? -6.982 -1.014 -0.908 1.00 97.94 78 LEU A CA 1
ATOM 592 C C . LEU A 1 78 ? -7.582 -1.549 0.385 1.00 97.94 78 LEU A C 1
ATOM 594 O O . LEU A 1 78 ? -7.827 -2.749 0.512 1.00 97.94 78 LEU A O 1
ATOM 598 N N . ALA A 1 79 ? -7.832 -0.673 1.353 1.00 98.12 79 ALA A N 1
ATOM 599 C CA . ALA A 1 79 ? -8.213 -1.082 2.694 1.00 98.12 79 ALA A CA 1
ATOM 600 C C . ALA A 1 79 ? -9.415 -0.304 3.243 1.00 98.12 79 ALA A C 1
ATOM 602 O O . ALA A 1 79 ? -9.622 0.876 2.955 1.00 98.12 79 ALA A O 1
ATOM 603 N N . GLN A 1 80 ? -10.200 -0.995 4.068 1.00 97.88 80 GLN A N 1
ATOM 604 C CA . GLN A 1 80 ? -11.291 -0.420 4.855 1.00 97.88 80 GLN A CA 1
ATOM 605 C C . GLN A 1 80 ? -10.835 -0.266 6.298 1.00 97.88 80 GLN A C 1
ATOM 607 O O . GLN A 1 80 ? -10.045 -1.071 6.801 1.00 97.88 80 GLN A O 1
ATOM 612 N N . ARG A 1 81 ? -11.310 0.771 6.974 1.00 96.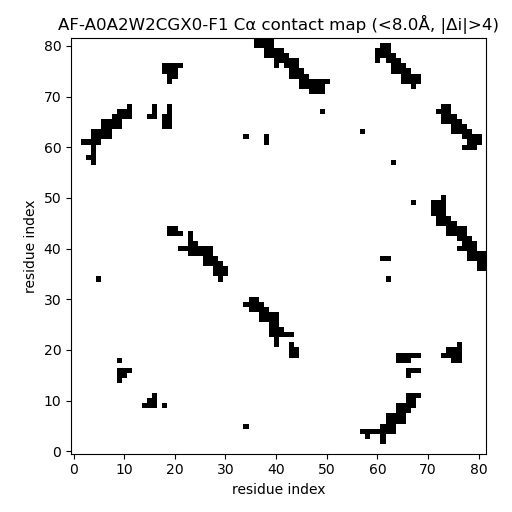94 81 ARG A N 1
ATOM 613 C CA . ARG A 1 81 ? -10.985 1.000 8.376 1.00 96.94 81 ARG A CA 1
ATOM 614 C C . ARG A 1 81 ? -11.686 -0.037 9.261 1.00 96.94 81 ARG A C 1
ATOM 616 O O . ARG A 1 81 ? -12.793 -0.479 8.961 1.00 96.94 81 ARG A O 1
ATOM 623 N N . LEU A 1 82 ? -11.007 -0.415 10.344 1.00 95.69 82 LEU A N 1
ATOM 624 C CA . LEU A 1 82 ? -11.549 -1.231 11.433 1.00 95.69 82 LEU A CA 1
ATOM 625 C C . LEU A 1 82 ? -12.195 -0.377 12.529 1.00 95.69 82 LEU A C 1
ATOM 627 O O . LEU A 1 82 ? -11.685 0.741 12.790 1.00 95.69 82 LEU A O 1
#

Mean predicted aligned error: 3.31 Å

Organism: NCBI:txid515350

Secondary structure (DSSP, 8-state):
-PPPPEEEEE-GGGTTGGGSSPPTT-EEEE-SSTT-EEEEEEEEEEESSSS-SPPTTGGGSSEEEEEEETTTEEEEEEEEE-

InterPro domains:
  IPR023365 Sortase domain superfamily [SSF63817] (5-71)